Protein AF-A0A2V5K6B1-F1 (afdb_monomer)

Solvent-accessible surface area (backbone atoms only — not comparable to full-atom values): 7233 Å² total; per-residue (Å²): 87,52,34,26,38,63,73,45,55,74,67,54,44,56,48,48,53,55,51,52,49,49,55,40,46,77,69,68,51,60,44,24,36,38,31,32,49,85,48,99,87,54,73,92,47,94,54,51,77,42,76,41,82,38,47,51,90,46,44,70,59,52,52,53,48,38,39,74,74,61,75,49,43,94,47,73,25,33,38,37,45,30,45,79,87,49,76,43,39,36,33,41,30,42,76,29,24,43,38,38,37,28,89,40,66,69,52,53,53,51,52,35,52,53,37,45,77,73,77,39,64,55,40,54,64,87,64,74,76,80,130

Structure (mmCIF, N/CA/C/O backbone):
data_AF-A0A2V5K6B1-F1
#
_entry.id   AF-A0A2V5K6B1-F1
#
loop_
_atom_site.group_PDB
_atom_site.id
_atom_site.type_symbol
_atom_site.label_atom_id
_atom_site.label_alt_id
_atom_site.label_comp_id
_atom_site.label_asym_id
_atom_site.label_entity_id
_atom_site.label_seq_id
_atom_site.pdbx_PDB_ins_code
_atom_site.Cartn_x
_atom_site.Cartn_y
_atom_site.Cartn_z
_atom_site.occupancy
_atom_site.B_iso_or_equiv
_atom_site.auth_seq_id
_atom_si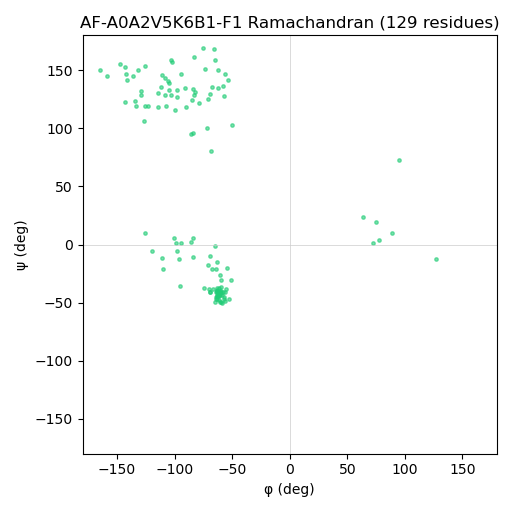te.auth_comp_id
_atom_site.auth_asym_id
_atom_site.auth_atom_id
_atom_site.pdbx_PDB_model_num
ATOM 1 N N . MET A 1 1 ? -14.880 -5.080 -2.168 1.00 93.38 1 MET A N 1
ATOM 2 C CA . MET A 1 1 ? -15.213 -3.716 -2.668 1.00 93.38 1 MET A CA 1
ATOM 3 C C . MET A 1 1 ? -13.925 -2.950 -2.911 1.00 93.38 1 MET A C 1
ATOM 5 O O . MET A 1 1 ? -12.889 -3.407 -2.445 1.00 93.38 1 MET A O 1
ATOM 9 N N . GLU A 1 2 ? -13.974 -1.821 -3.620 1.00 94.00 2 GLU A N 1
ATOM 10 C CA . GLU A 1 2 ? -12.774 -1.078 -4.012 1.00 94.00 2 GLU A CA 1
ATOM 11 C C . GLU A 1 2 ? -12.971 0.439 -3.938 1.00 94.00 2 GLU A C 1
ATOM 13 O O . GLU A 1 2 ? -14.035 0.959 -4.286 1.00 94.00 2 GLU A O 1
ATOM 18 N N . ILE A 1 3 ? -11.924 1.138 -3.497 1.00 94.75 3 ILE A N 1
ATOM 19 C CA . ILE A 1 3 ? -11.739 2.572 -3.718 1.00 94.75 3 ILE A CA 1
ATOM 20 C C . ILE A 1 3 ? -10.381 2.810 -4.370 1.00 94.75 3 ILE A C 1
ATOM 22 O O . ILE A 1 3 ? -9.446 2.050 -4.142 1.00 94.75 3 ILE A O 1
ATOM 26 N N . LEU A 1 4 ? -10.238 3.900 -5.110 1.00 94.69 4 LEU A N 1
ATOM 27 C CA . LEU A 1 4 ? -8.979 4.265 -5.738 1.00 94.69 4 LEU A CA 1
ATOM 28 C C . LEU A 1 4 ? -8.787 5.774 -5.828 1.00 94.69 4 LEU A C 1
ATOM 30 O O . LEU A 1 4 ? -9.750 6.545 -5.807 1.00 94.69 4 LEU A O 1
ATOM 34 N N . THR A 1 5 ? -7.537 6.211 -5.903 1.00 93.38 5 THR A N 1
ATOM 35 C CA . THR A 1 5 ? -7.225 7.617 -6.167 1.00 93.38 5 THR A CA 1
ATOM 36 C C . THR A 1 5 ? -7.447 7.970 -7.639 1.00 93.38 5 THR A C 1
ATOM 38 O O . THR A 1 5 ? -7.589 7.104 -8.496 1.00 93.38 5 THR A O 1
ATOM 41 N N . ASN A 1 6 ? -7.421 9.266 -7.957 1.00 92.06 6 ASN A N 1
ATOM 42 C CA . ASN A 1 6 ? -7.105 9.685 -9.326 1.00 92.06 6 ASN A CA 1
ATOM 43 C C . ASN A 1 6 ? -5.648 9.318 -9.662 1.00 92.06 6 ASN A C 1
ATOM 45 O O . ASN A 1 6 ? -4.863 9.037 -8.753 1.00 92.06 6 ASN A O 1
ATOM 49 N N . ILE A 1 7 ? -5.276 9.409 -10.941 1.00 92.06 7 ILE A N 1
ATOM 50 C CA 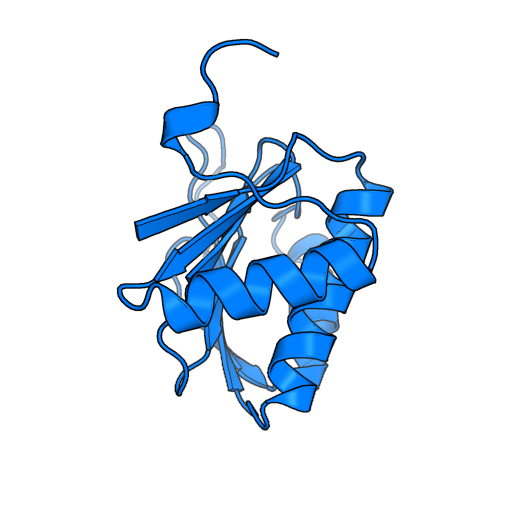. ILE A 1 7 ? -3.869 9.379 -11.364 1.00 92.06 7 ILE A CA 1
ATOM 51 C C . ILE A 1 7 ? -3.117 10.515 -10.658 1.00 92.06 7 ILE A C 1
ATOM 53 O O . ILE A 1 7 ? -3.540 11.676 -10.696 1.00 92.06 7 ILE A O 1
ATOM 57 N N . LEU A 1 8 ? -2.013 10.173 -10.001 1.00 92.25 8 LEU A N 1
ATOM 58 C CA . LEU A 1 8 ? -1.204 11.081 -9.196 1.00 92.25 8 LEU A CA 1
ATOM 59 C C . LEU A 1 8 ? 0.066 11.507 -9.943 1.00 92.25 8 LEU A C 1
ATOM 61 O O . LEU A 1 8 ? 0.568 10.810 -10.829 1.00 92.25 8 LEU A O 1
ATOM 65 N N . SER A 1 9 ? 0.637 12.650 -9.551 1.00 93.06 9 SER A N 1
ATOM 66 C CA . SER A 1 9 ? 2.029 12.943 -9.902 1.00 93.06 9 SER A CA 1
ATOM 67 C C . SER A 1 9 ? 2.972 11.941 -9.222 1.00 93.06 9 SER A C 1
ATOM 69 O O . SER A 1 9 ? 2.623 11.343 -8.207 1.00 93.06 9 SER A O 1
ATOM 71 N N . GLU A 1 10 ? 4.191 11.778 -9.739 1.00 91.19 10 GLU A N 1
ATOM 72 C CA . GLU A 1 10 ? 5.188 10.877 -9.137 1.00 91.19 10 GLU A CA 1
ATOM 73 C C . GLU A 1 10 ? 5.465 11.221 -7.661 1.00 91.19 10 GLU A C 1
ATOM 75 O O . GLU A 1 10 ? 5.517 10.338 -6.805 1.00 91.19 10 GLU A O 1
ATOM 80 N N . GLU A 1 11 ? 5.561 12.514 -7.338 1.00 93.38 11 GLU A N 1
ATOM 81 C CA . GLU A 1 11 ? 5.743 12.978 -5.961 1.00 93.38 11 GLU A CA 1
ATOM 82 C C . GLU A 1 11 ? 4.541 12.610 -5.080 1.00 93.38 11 GLU A C 1
ATOM 84 O O . GLU A 1 11 ? 4.714 12.055 -3.995 1.00 93.38 11 GLU A O 1
ATOM 89 N N . GLN A 1 12 ? 3.320 12.865 -5.557 1.00 94.19 12 GLN A N 1
ATOM 90 C CA . GLN A 1 12 ? 2.094 12.517 -4.839 1.00 94.19 12 GLN A CA 1
ATOM 91 C C . GLN A 1 12 ? 1.976 11.005 -4.629 1.00 94.19 12 GLN A C 1
ATOM 93 O O . GLN A 1 12 ? 1.624 10.565 -3.539 1.00 94.19 12 GLN A O 1
ATOM 98 N N . PHE A 1 13 ? 2.323 10.206 -5.636 1.00 92.88 13 PHE A N 1
ATOM 99 C CA . PHE A 1 13 ? 2.302 8.748 -5.567 1.00 92.88 13 PHE A CA 1
ATOM 100 C C . PHE A 1 13 ? 3.242 8.219 -4.472 1.00 92.88 13 PHE A C 1
ATOM 102 O O . PHE A 1 13 ? 2.853 7.391 -3.645 1.00 92.88 13 PHE A O 1
ATOM 109 N N . ARG A 1 14 ? 4.452 8.786 -4.375 1.00 92.75 14 ARG A N 1
ATOM 110 C CA . ARG A 1 14 ? 5.407 8.488 -3.292 1.00 92.75 14 ARG A CA 1
ATOM 111 C C . ARG A 1 14 ? 4.915 8.967 -1.928 1.00 92.75 14 ARG A C 1
ATOM 113 O O . ARG A 1 14 ? 5.111 8.274 -0.931 1.00 92.75 14 ARG A O 1
ATOM 120 N N . GLN A 1 15 ? 4.261 10.124 -1.865 1.00 94.44 15 GLN A N 1
ATOM 121 C CA . GLN A 1 15 ? 3.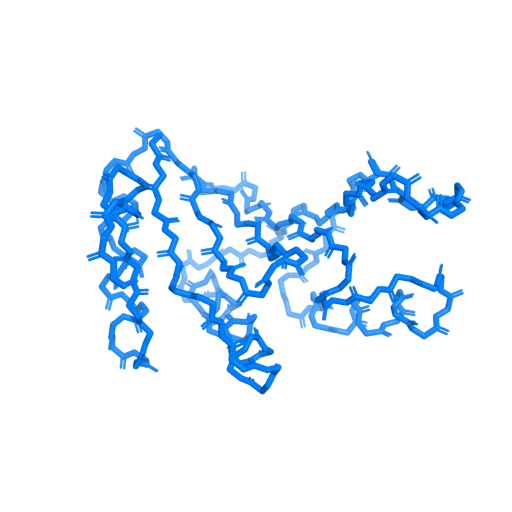663 10.626 -0.627 1.00 94.44 15 GLN A CA 1
ATOM 122 C C . GLN A 1 15 ? 2.544 9.703 -0.124 1.00 94.44 15 GLN A C 1
ATOM 124 O O . GLN A 1 15 ? 2.475 9.456 1.082 1.00 94.44 15 GLN A O 1
ATOM 129 N N . VAL A 1 16 ? 1.717 9.136 -1.015 1.00 94.44 16 VAL A N 1
ATOM 130 C CA . VAL A 1 16 ? 0.668 8.180 -0.621 1.00 94.44 16 VAL A CA 1
ATOM 131 C C . VAL A 1 16 ? 1.262 6.939 0.035 1.00 94.44 16 VAL A C 1
ATOM 133 O O . VAL A 1 16 ? 0.701 6.479 1.025 1.00 94.44 16 VAL A O 1
ATOM 136 N N . LEU A 1 17 ? 2.418 6.439 -0.418 1.00 94.75 17 LEU A N 1
ATOM 137 C CA . LEU A 1 17 ? 3.102 5.333 0.265 1.00 94.75 17 LEU A CA 1
ATOM 138 C C . LEU A 1 17 ? 3.376 5.674 1.735 1.00 94.75 17 LEU A C 1
ATOM 140 O O . LEU A 1 17 ? 3.014 4.906 2.625 1.00 94.75 17 LEU A O 1
ATOM 144 N N . GLY A 1 18 ? 3.933 6.858 2.000 1.00 94.31 18 GLY A N 1
ATOM 145 C CA . GLY A 1 18 ? 4.149 7.342 3.365 1.00 94.31 18 GLY A CA 1
ATOM 146 C C . GLY A 1 18 ? 2.850 7.480 4.168 1.00 94.31 18 GLY A C 1
ATOM 147 O O . GLY A 1 18 ? 2.801 7.087 5.333 1.00 94.31 18 GLY A O 1
ATOM 148 N N . VAL A 1 19 ? 1.776 7.977 3.546 1.00 95.06 19 VAL A N 1
ATOM 149 C CA . VAL A 1 19 ? 0.449 8.086 4.179 1.00 95.06 19 VAL A CA 1
ATOM 150 C C . VAL A 1 19 ? -0.122 6.714 4.536 1.00 95.06 19 VAL A C 1
ATOM 152 O O . VAL A 1 19 ? -0.616 6.542 5.649 1.00 95.06 19 VAL A O 1
ATOM 155 N N . VAL A 1 20 ? -0.032 5.728 3.638 1.00 95.50 20 VAL A N 1
ATOM 156 C CA . VAL A 1 20 ? -0.490 4.354 3.899 1.00 95.50 20 VAL A CA 1
ATOM 157 C C . VAL A 1 20 ? 0.311 3.743 5.047 1.00 95.50 20 VAL A C 1
ATOM 159 O O . VAL A 1 20 ? -0.285 3.177 5.961 1.00 95.50 20 VAL A O 1
ATOM 162 N N . MET A 1 21 ? 1.637 3.916 5.070 1.00 95.69 21 MET A N 1
ATOM 163 C CA . MET A 1 21 ? 2.464 3.394 6.166 1.00 95.69 21 MET A CA 1
ATOM 164 C C . MET A 1 21 ? 2.115 4.055 7.507 1.00 95.69 21 MET A C 1
ATOM 166 O O . MET A 1 21 ? 2.004 3.362 8.517 1.00 95.69 21 MET A O 1
ATOM 170 N N . SER A 1 22 ? 1.871 5.372 7.526 1.00 94.50 22 SER A N 1
ATOM 171 C CA . SER A 1 22 ? 1.426 6.091 8.733 1.00 94.50 22 SER A CA 1
ATOM 172 C C . SER A 1 22 ? 0.088 5.558 9.239 1.00 94.50 22 SER A C 1
ATOM 174 O O . SER A 1 22 ? -0.024 5.203 10.407 1.00 94.50 22 SER A O 1
ATOM 176 N N . LEU A 1 23 ? -0.906 5.437 8.354 1.00 95.00 23 LEU A N 1
ATOM 177 C CA . LEU A 1 23 ? -2.237 4.925 8.685 1.00 95.00 23 LEU A CA 1
ATOM 178 C C . LEU A 1 23 ? -2.179 3.524 9.300 1.00 95.00 23 LEU A C 1
ATOM 180 O O . LEU A 1 23 ? -2.837 3.246 10.301 1.00 95.00 23 LEU A O 1
ATOM 184 N N . LEU A 1 24 ? -1.413 2.627 8.686 1.00 95.94 24 LEU A N 1
ATOM 185 C CA . LEU A 1 24 ? -1.293 1.253 9.156 1.00 95.94 24 LEU A CA 1
ATOM 186 C C . LEU A 1 24 ? -0.518 1.186 10.486 1.00 95.94 24 LEU A C 1
ATOM 188 O O . LEU A 1 24 ? -0.929 0.462 11.391 1.00 95.94 24 LEU A O 1
ATOM 192 N N . THR A 1 25 ? 0.520 2.009 10.658 1.00 95.44 25 THR A N 1
ATOM 193 C CA . THR A 1 25 ? 1.258 2.122 11.930 1.00 95.44 25 THR A CA 1
ATOM 194 C C . THR A 1 25 ? 0.360 2.647 13.054 1.00 95.44 25 THR A C 1
ATOM 196 O O . THR A 1 25 ? 0.342 2.085 14.147 1.00 95.44 25 THR A O 1
ATOM 199 N N . GLU A 1 26 ? -0.445 3.683 12.790 1.00 94.62 26 GLU A N 1
ATOM 200 C CA . GLU A 1 26 ? -1.427 4.241 13.738 1.00 94.62 26 GLU A CA 1
ATOM 201 C C . GLU A 1 26 ? -2.485 3.209 14.163 1.00 94.62 26 GLU A C 1
ATOM 203 O O . GLU A 1 26 ? -3.028 3.288 15.265 1.00 94.62 26 GLU A O 1
ATOM 208 N N . ARG A 1 27 ? -2.754 2.212 13.311 1.00 93.94 27 ARG A N 1
ATOM 209 C CA . ARG A 1 27 ? -3.645 1.078 13.595 1.00 93.94 27 ARG A CA 1
ATOM 210 C C . ARG A 1 27 ? -2.959 -0.092 14.305 1.00 93.94 27 ARG A C 1
ATOM 212 O O . ARG A 1 27 ? -3.610 -1.102 14.555 1.00 93.94 27 ARG A O 1
ATOM 219 N N . GLY A 1 28 ? -1.674 0.029 14.638 1.00 96.06 28 GLY A N 1
ATOM 220 C CA . GLY A 1 28 ? -0.912 -1.013 15.326 1.00 96.06 28 GLY A CA 1
ATOM 221 C C . GLY A 1 28 ? -0.523 -2.196 14.437 1.00 96.06 28 GLY A C 1
ATOM 222 O O . GLY A 1 28 ? -0.212 -3.264 14.960 1.00 96.06 28 GLY A O 1
ATOM 223 N N . ILE A 1 29 ? -0.542 -2.031 13.111 1.00 96.62 29 ILE A N 1
ATOM 224 C CA . ILE A 1 29 ? -0.018 -3.038 12.184 1.00 96.62 29 ILE A CA 1
ATOM 225 C C . ILE A 1 29 ? 1.506 -3.056 12.308 1.00 96.62 29 ILE A C 1
ATOM 227 O O . ILE A 1 29 ? 2.141 -2.017 12.151 1.00 96.62 29 ILE A O 1
ATOM 231 N N . SER A 1 30 ? 2.090 -4.223 12.580 1.00 95.81 30 SER A N 1
ATOM 232 C CA . SER A 1 30 ? 3.546 -4.404 12.665 1.00 95.81 30 SER A CA 1
ATOM 233 C C . SER A 1 30 ? 4.161 -4.891 11.358 1.00 95.81 30 SER A C 1
ATOM 235 O O . SER A 1 30 ? 5.263 -4.473 11.012 1.00 95.81 30 SER A O 1
ATOM 237 N N . ASP A 1 31 ? 3.440 -5.738 10.625 1.00 97.06 31 ASP A N 1
ATOM 238 C CA . ASP A 1 31 ? 3.943 -6.465 9.464 1.00 97.06 31 ASP A CA 1
ATOM 239 C C . ASP A 1 31 ? 2.924 -6.439 8.325 1.00 97.06 31 ASP A C 1
ATOM 241 O O . ASP A 1 31 ? 1.706 -6.505 8.534 1.00 97.06 31 ASP A O 1
ATOM 245 N N . VAL A 1 32 ? 3.441 -6.377 7.102 1.00 97.88 32 VAL A N 1
ATOM 246 C CA . VAL A 1 32 ? 2.655 -6.423 5.869 1.00 97.88 32 VAL A CA 1
ATOM 247 C C . VAL A 1 32 ? 3.268 -7.437 4.908 1.00 97.88 32 VAL A C 1
ATOM 249 O O . VAL A 1 32 ? 4.479 -7.661 4.912 1.00 97.88 32 VAL A O 1
ATOM 252 N N . ALA A 1 33 ? 2.446 -8.049 4.064 1.00 97.12 33 ALA A N 1
ATOM 253 C CA . ALA A 1 33 ? 2.922 -8.730 2.874 1.00 97.12 33 ALA A CA 1
ATOM 254 C C . ALA A 1 33 ? 3.119 -7.703 1.749 1.00 97.12 33 ALA A C 1
ATOM 256 O O . ALA A 1 33 ? 2.219 -6.917 1.456 1.00 97.12 33 ALA A O 1
ATOM 257 N N . VAL A 1 34 ? 4.291 -7.711 1.119 1.00 96.50 34 VAL A N 1
ATOM 258 C CA . VAL A 1 34 ? 4.620 -6.906 -0.062 1.00 96.50 34 VAL A CA 1
ATOM 259 C C . VAL A 1 34 ? 4.850 -7.844 -1.238 1.00 96.50 34 VAL A C 1
ATOM 261 O O . VAL A 1 34 ? 5.605 -8.807 -1.115 1.00 96.50 34 VAL A O 1
ATOM 264 N N . SER A 1 35 ? 4.220 -7.579 -2.378 1.00 93.88 35 SER A N 1
ATOM 265 C CA . SER A 1 35 ? 4.449 -8.348 -3.608 1.00 93.88 35 SER A CA 1
ATOM 266 C C . SER A 1 35 ? 4.416 -7.448 -4.835 1.00 93.88 35 SER A C 1
ATOM 268 O O . SER A 1 35 ? 3.746 -6.417 -4.834 1.00 93.88 35 SER A O 1
ATOM 270 N N . PHE A 1 36 ? 5.130 -7.845 -5.885 1.00 90.06 36 PHE A N 1
ATOM 271 C CA . PHE A 1 36 ? 5.247 -7.064 -7.114 1.00 90.06 36 PHE A CA 1
ATOM 272 C C . PHE A 1 36 ? 4.528 -7.760 -8.268 1.00 90.06 36 PHE A C 1
ATOM 274 O O . PHE A 1 36 ? 4.615 -8.983 -8.426 1.00 90.06 36 PHE A O 1
ATOM 281 N N . GLY A 1 37 ? 3.779 -6.980 -9.044 1.00 81.88 37 GLY A N 1
ATOM 282 C CA . GLY A 1 37 ? 3.007 -7.458 -10.183 1.00 81.88 37 GLY A CA 1
ATOM 283 C C . GLY A 1 37 ? 3.835 -7.598 -11.457 1.00 81.88 37 GLY A C 1
ATOM 284 O O . GLY A 1 37 ? 4.921 -7.036 -11.602 1.00 81.88 37 GLY A O 1
ATOM 285 N N . PHE A 1 38 ? 3.291 -8.376 -12.388 1.00 68.94 38 PHE A N 1
ATOM 286 C CA . PHE A 1 38 ? 3.841 -8.554 -13.724 1.00 68.94 38 PHE A CA 1
ATOM 287 C C . PHE A 1 38 ? 3.366 -7.418 -14.630 1.00 68.94 38 PHE A C 1
ATOM 289 O O . PHE A 1 38 ? 2.167 -7.153 -14.684 1.00 68.94 38 PHE A O 1
ATOM 296 N N . THR A 1 39 ? 4.268 -6.814 -15.401 1.00 62.47 39 THR A N 1
ATOM 297 C CA . THR A 1 39 ? 3.873 -6.047 -16.587 1.00 62.47 39 THR A CA 1
ATOM 298 C C . THR A 1 39 ? 4.216 -6.847 -17.845 1.00 62.47 39 THR A C 1
ATOM 300 O O . THR A 1 39 ? 5.256 -7.507 -17.867 1.00 62.47 39 THR A O 1
ATOM 303 N N . PRO A 1 40 ? 3.363 -6.836 -18.891 1.00 57.97 40 PRO A N 1
ATOM 304 C CA . PRO A 1 40 ? 3.554 -7.638 -20.107 1.00 57.97 40 PRO A CA 1
ATOM 305 C C . PRO A 1 40 ? 4.931 -7.502 -20.762 1.00 57.97 40 PRO A C 1
ATOM 307 O O . PRO A 1 40 ? 5.425 -8.4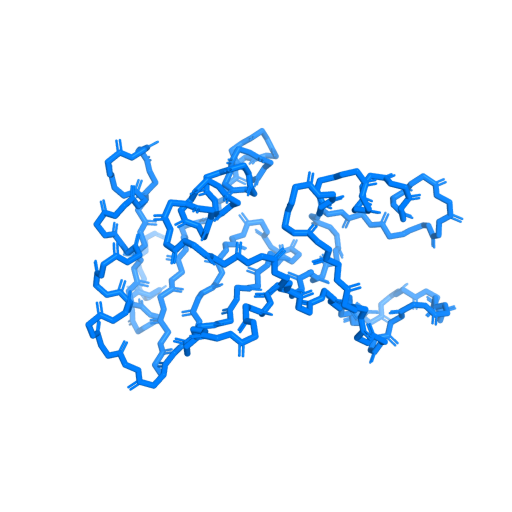57 -21.359 1.00 57.97 40 PRO A O 1
ATOM 310 N N . ASP A 1 41 ? 5.548 -6.330 -20.612 1.00 59.72 41 ASP A N 1
ATOM 311 C CA . ASP A 1 41 ? 6.825 -5.974 -21.227 1.00 59.72 41 ASP A CA 1
ATOM 312 C C . ASP A 1 41 ? 8.025 -6.133 -20.279 1.00 59.72 41 ASP A C 1
ATOM 314 O O . ASP A 1 41 ? 9.164 -5.841 -20.654 1.00 59.72 41 ASP A O 1
ATOM 318 N N . ALA A 1 42 ? 7.803 -6.591 -19.045 1.00 57.38 42 ALA A N 1
ATOM 319 C CA . ALA A 1 42 ? 8.884 -6.782 -18.101 1.00 57.38 42 ALA A CA 1
ATOM 320 C C . ALA A 1 42 ? 9.598 -8.120 -18.315 1.00 57.38 42 ALA A C 1
ATOM 322 O O . ALA A 1 42 ? 8.950 -9.171 -18.365 1.00 57.38 42 ALA A O 1
ATOM 323 N N . PRO A 1 43 ? 10.943 -8.130 -18.377 1.00 56.88 43 PRO A N 1
ATOM 324 C CA . PRO A 1 43 ? 11.685 -9.379 -18.277 1.00 56.88 43 PRO A CA 1
ATOM 325 C C . PRO A 1 43 ? 11.305 -10.079 -16.967 1.00 56.88 43 PRO A C 1
ATOM 327 O O . PRO A 1 43 ? 11.028 -9.403 -15.980 1.00 56.88 43 PRO A O 1
ATOM 330 N N . GLN A 1 44 ? 11.289 -11.417 -16.950 1.00 59.22 44 GLN A N 1
ATOM 331 C CA . GLN A 1 44 ? 11.064 -12.200 -15.729 1.00 59.22 44 GLN A CA 1
ATOM 332 C C . GLN A 1 44 ? 12.002 -11.699 -14.621 1.00 59.22 44 GLN A C 1
ATOM 334 O O . GLN A 1 44 ? 13.201 -11.969 -14.654 1.00 59.22 44 GLN A O 1
ATOM 339 N N . GLN A 1 45 ? 11.467 -10.925 -13.675 1.00 66.88 45 GLN A N 1
ATOM 340 C CA . GLN A 1 45 ? 12.191 -10.530 -12.473 1.00 66.88 45 GLN A CA 1
ATOM 341 C C . GLN A 1 45 ? 11.897 -11.584 -11.405 1.00 66.88 45 GLN A C 1
ATOM 343 O O . GLN A 1 45 ? 10.740 -11.956 -11.213 1.00 66.88 45 GLN A O 1
ATOM 348 N N . ASP A 1 46 ? 12.936 -12.041 -10.702 1.00 70.06 46 ASP A N 1
ATOM 349 C CA . ASP A 1 46 ? 12.850 -13.093 -9.672 1.00 70.06 46 ASP A CA 1
ATOM 350 C C . ASP A 1 46 ? 11.825 -12.799 -8.557 1.00 70.06 46 ASP A C 1
ATOM 352 O O . ASP A 1 46 ? 11.402 -13.710 -7.850 1.00 70.06 46 ASP A O 1
ATOM 356 N N . ASP A 1 47 ? 11.441 -11.532 -8.390 1.00 74.94 47 ASP A N 1
ATOM 357 C CA . ASP A 1 47 ? 10.595 -11.056 -7.296 1.00 74.94 47 ASP A CA 1
ATOM 358 C C . ASP A 1 47 ? 9.101 -10.929 -7.688 1.00 74.94 47 ASP A C 1
ATOM 360 O O . ASP A 1 47 ? 8.260 -10.647 -6.830 1.00 74.94 47 ASP A O 1
ATOM 364 N N . VAL A 1 48 ? 8.735 -11.133 -8.964 1.00 78.25 48 VAL A N 1
ATOM 365 C CA . VAL A 1 48 ? 7.333 -11.021 -9.414 1.00 78.25 48 VAL A CA 1
ATOM 366 C C . VAL A 1 48 ? 6.498 -12.165 -8.848 1.00 78.25 48 VAL A C 1
ATOM 368 O O . VAL A 1 48 ? 6.845 -13.337 -8.977 1.00 78.25 48 VAL A O 1
ATOM 371 N N . GLY A 1 49 ? 5.361 -11.824 -8.238 1.00 77.94 49 GLY A N 1
ATOM 372 C CA . GLY A 1 49 ? 4.455 -12.793 -7.618 1.00 77.94 49 GLY A CA 1
ATOM 373 C C . GLY A 1 49 ? 4.976 -13.408 -6.314 1.00 77.94 49 GLY A C 1
ATOM 374 O O . GLY A 1 49 ? 4.283 -14.231 -5.717 1.00 77.94 49 GLY A O 1
ATOM 375 N N . VAL A 1 50 ? 6.160 -13.005 -5.842 1.00 85.31 50 VAL A N 1
ATOM 376 C CA . VAL A 1 50 ? 6.688 -13.415 -4.538 1.00 85.31 50 VAL A CA 1
ATOM 377 C C . VAL A 1 50 ? 6.136 -12.483 -3.460 1.00 85.31 50 VAL A C 1
ATOM 379 O O . VAL A 1 50 ? 6.279 -11.265 -3.543 1.00 85.31 50 VAL A O 1
ATOM 382 N N . GLY A 1 51 ? 5.492 -13.058 -2.442 1.00 90.12 51 GLY A N 1
ATOM 383 C CA . GLY A 1 51 ? 5.033 -12.332 -1.259 1.00 90.12 51 GLY A CA 1
ATOM 384 C C . GLY A 1 51 ? 6.106 -12.309 -0.173 1.00 90.12 51 GLY A C 1
ATOM 385 O O . GLY A 1 51 ? 6.487 -13.358 0.345 1.00 90.12 51 GLY A O 1
ATOM 386 N N . TYR A 1 52 ? 6.575 -11.119 0.190 1.00 94.56 52 TYR A N 1
ATOM 387 C CA . TYR A 1 52 ? 7.534 -10.900 1.271 1.00 94.56 52 TYR A CA 1
ATOM 388 C C . TYR A 1 52 ? 6.819 -10.356 2.498 1.00 94.56 52 TYR A C 1
ATOM 390 O O . TYR A 1 52 ? 6.132 -9.346 2.406 1.00 94.56 52 TYR A O 1
ATOM 398 N N . THR A 1 53 ? 7.020 -10.967 3.661 1.00 97.38 53 THR A N 1
ATOM 399 C CA . THR A 1 53 ? 6.631 -10.335 4.926 1.00 97.38 53 THR A CA 1
ATOM 400 C C . THR A 1 53 ? 7.680 -9.296 5.300 1.00 97.38 53 THR A C 1
ATOM 402 O O . THR A 1 53 ? 8.860 -9.626 5.426 1.00 97.38 53 THR A O 1
ATOM 405 N N . VAL A 1 54 ? 7.253 -8.045 5.454 1.00 97.69 54 VAL A N 1
ATOM 406 C CA . VAL A 1 54 ? 8.122 -6.901 5.735 1.00 97.69 54 VAL A CA 1
ATOM 407 C C . VAL A 1 54 ? 7.566 -6.147 6.947 1.00 97.69 54 VAL A C 1
ATOM 409 O O . VAL A 1 54 ? 6.367 -5.843 6.963 1.00 97.69 54 VAL A O 1
ATOM 412 N N . PRO A 1 55 ? 8.402 -5.806 7.945 1.00 97.38 55 PRO A N 1
ATOM 413 C CA . PRO A 1 55 ? 8.001 -4.897 9.008 1.00 97.38 55 PRO A CA 1
ATOM 414 C C . PRO A 1 55 ? 7.560 -3.558 8.420 1.00 97.38 55 PRO A C 1
ATOM 416 O O . PRO A 1 55 ? 8.225 -3.004 7.544 1.00 97.38 55 PRO A O 1
ATOM 419 N N . ILE A 1 56 ? 6.458 -2.998 8.912 1.00 95.88 56 ILE A N 1
ATOM 420 C CA . ILE A 1 56 ? 5.840 -1.802 8.329 1.00 95.88 56 ILE A CA 1
ATOM 421 C C . ILE A 1 56 ? 6.805 -0.610 8.211 1.00 95.88 56 ILE A C 1
ATOM 423 O O . ILE A 1 56 ? 6.794 0.105 7.210 1.00 95.88 56 ILE A O 1
ATOM 427 N N . GLY A 1 57 ? 7.676 -0.426 9.208 1.00 94.69 57 GLY A N 1
ATOM 428 C CA . GLY A 1 57 ? 8.673 0.647 9.230 1.00 94.69 57 GLY A CA 1
ATOM 429 C C . GLY A 1 57 ? 9.766 0.490 8.170 1.00 94.69 57 GLY A C 1
ATOM 430 O O . GLY A 1 57 ? 10.373 1.482 7.771 1.00 94.69 57 GLY A O 1
ATOM 431 N N . ASP A 1 58 ? 9.969 -0.731 7.672 1.00 97.38 58 ASP A N 1
ATOM 432 C CA . ASP A 1 58 ? 11.009 -1.067 6.701 1.00 97.38 58 ASP A CA 1
ATOM 433 C C . ASP A 1 58 ? 10.491 -1.065 5.259 1.00 97.38 58 ASP A C 1
ATOM 435 O O . ASP A 1 58 ? 11.294 -1.057 4.326 1.00 97.38 58 ASP A O 1
ATOM 439 N N . VAL A 1 59 ? 9.170 -1.018 5.044 1.00 96.44 59 VAL A N 1
ATOM 440 C CA . VAL A 1 59 ? 8.548 -1.071 3.709 1.00 96.44 59 VAL A CA 1
ATOM 441 C C . VAL A 1 59 ? 9.116 -0.025 2.738 1.00 96.44 59 VAL A C 1
ATOM 443 O O . VAL A 1 59 ? 9.475 -0.415 1.622 1.00 96.44 59 VAL A O 1
ATOM 446 N N . PRO A 1 60 ? 9.275 1.270 3.099 1.00 94.06 60 PRO A N 1
ATOM 447 C CA . PRO A 1 60 ? 9.859 2.246 2.177 1.00 94.06 60 PRO A CA 1
ATOM 448 C C . PRO A 1 60 ? 11.286 1.877 1.746 1.00 94.06 60 PRO A C 1
ATOM 450 O O . PRO A 1 60 ? 11.625 1.980 0.566 1.00 94.06 60 PRO A O 1
ATOM 453 N N . SER A 1 61 ? 12.107 1.408 2.689 1.00 95.12 61 SER A N 1
ATOM 454 C CA . SER A 1 61 ? 13.489 0.990 2.431 1.00 95.12 61 SER A CA 1
ATOM 455 C C . SER A 1 61 ? 13.549 -0.286 1.595 1.00 95.12 61 SER A C 1
ATOM 457 O O . SER A 1 61 ? 14.353 -0.370 0.668 1.00 95.12 61 SER A O 1
ATOM 459 N N . PHE A 1 62 ? 12.670 -1.250 1.879 1.00 94.94 62 PHE A N 1
ATOM 460 C CA . PHE A 1 62 ? 12.530 -2.484 1.114 1.00 94.94 62 PHE A CA 1
ATOM 461 C C . PHE A 1 62 ? 12.201 -2.184 -0.350 1.00 94.94 62 PHE A C 1
ATOM 463 O O . PHE A 1 62 ? 12.901 -2.656 -1.244 1.00 94.94 62 PHE A O 1
ATOM 470 N N . ILE A 1 63 ? 11.196 -1.340 -0.609 1.00 93.31 63 ILE A N 1
ATOM 471 C CA . ILE A 1 63 ? 10.829 -0.934 -1.972 1.00 93.31 63 ILE A CA 1
ATOM 472 C C . ILE A 1 63 ? 12.013 -0.244 -2.661 1.00 93.31 63 ILE A C 1
ATOM 474 O O . ILE A 1 63 ? 12.401 -0.656 -3.752 1.00 93.31 63 ILE A O 1
ATOM 478 N N . ALA A 1 64 ? 12.643 0.739 -2.010 1.00 92.62 64 ALA A N 1
ATOM 479 C CA . ALA A 1 64 ? 13.783 1.458 -2.581 1.00 92.62 64 ALA A CA 1
ATOM 480 C C . ALA A 1 64 ? 14.970 0.531 -2.921 1.00 92.62 64 ALA A C 1
ATOM 482 O O . ALA A 1 64 ? 15.649 0.718 -3.935 1.00 92.62 64 ALA A O 1
ATOM 483 N N . GLU A 1 65 ? 15.227 -0.495 -2.104 1.00 92.81 65 GLU A N 1
ATOM 484 C CA . GLU A 1 65 ? 16.255 -1.497 -2.390 1.00 92.81 65 GLU A CA 1
ATOM 485 C C . GLU A 1 65 ? 15.929 -2.303 -3.652 1.00 92.81 65 GLU A C 1
ATOM 487 O O . GLU A 1 65 ? 16.811 -2.492 -4.500 1.00 92.81 65 GLU A O 1
ATOM 492 N N . ARG A 1 66 ? 14.677 -2.753 -3.801 1.00 90.06 66 ARG A N 1
ATOM 493 C CA . ARG 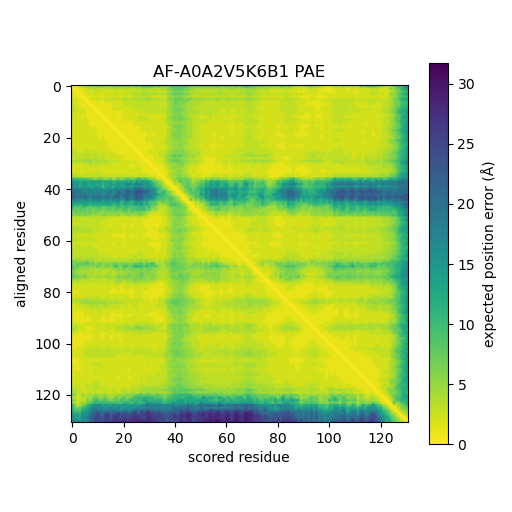A 1 66 ? 14.223 -3.494 -4.989 1.00 90.06 66 ARG A CA 1
ATOM 494 C C . ARG A 1 66 ? 14.306 -2.640 -6.238 1.00 90.06 66 ARG A C 1
ATOM 496 O O . ARG A 1 66 ? 14.804 -3.114 -7.259 1.00 90.06 66 ARG A O 1
ATOM 503 N N . GLU A 1 67 ? 13.951 -1.364 -6.133 1.00 89.00 67 GLU A N 1
ATOM 504 C CA . GLU A 1 67 ? 14.088 -0.440 -7.253 1.00 89.00 67 GLU A CA 1
ATOM 505 C C . GLU A 1 67 ? 15.530 -0.298 -7.737 1.00 89.00 67 GLU A C 1
ATOM 507 O O . GLU A 1 67 ? 15.809 -0.274 -8.935 1.00 89.00 67 GLU A O 1
ATOM 512 N N . ARG A 1 68 ? 16.475 -0.264 -6.795 1.00 88.56 68 ARG A N 1
ATOM 513 C CA . ARG A 1 68 ? 17.903 -0.138 -7.092 1.00 88.56 68 ARG A CA 1
ATOM 514 C C . ARG A 1 68 ? 18.526 -1.422 -7.643 1.00 88.56 68 ARG A C 1
ATOM 516 O O . ARG A 1 68 ? 19.446 -1.344 -8.451 1.00 88.56 68 ARG A O 1
ATOM 523 N N . THR A 1 69 ? 18.109 -2.588 -7.149 1.00 85.38 69 THR A N 1
ATOM 524 C CA . THR A 1 69 ? 18.861 -3.847 -7.332 1.00 85.38 69 THR A CA 1
ATOM 525 C C . THR A 1 69 ? 18.191 -4.857 -8.256 1.00 85.38 69 THR A C 1
ATOM 527 O O . THR A 1 69 ? 18.874 -5.738 -8.775 1.00 85.38 69 THR A O 1
ATOM 530 N N . LYS A 1 70 ? 16.877 -4.746 -8.465 1.00 79.94 70 LYS A N 1
ATOM 531 C CA . LYS A 1 70 ? 16.068 -5.763 -9.156 1.00 79.94 70 LYS A CA 1
ATOM 532 C C . LYS A 1 70 ? 15.390 -5.242 -10.421 1.00 79.94 70 LYS A C 1
ATOM 534 O O . LYS A 1 70 ? 14.811 -6.026 -11.161 1.00 79.94 70 LYS A O 1
ATOM 539 N N . GLY A 1 71 ? 15.500 -3.941 -10.696 1.00 75.12 71 GLY A N 1
ATOM 540 C CA . GLY A 1 71 ? 14.919 -3.313 -11.886 1.00 75.12 71 GLY A CA 1
ATOM 541 C C . GLY A 1 71 ? 13.411 -3.067 -11.791 1.00 75.12 71 GLY A C 1
ATOM 542 O O . GLY A 1 71 ? 12.818 -2.596 -12.759 1.00 75.12 71 GLY A O 1
ATOM 543 N N . PHE A 1 72 ? 12.795 -3.358 -10.642 1.00 83.50 72 PHE A N 1
ATOM 544 C CA . PHE A 1 72 ? 11.450 -2.897 -10.302 1.00 83.50 72 PHE A CA 1
ATOM 545 C C . PHE A 1 72 ? 11.429 -1.359 -10.242 1.00 83.50 72 PHE A C 1
ATOM 547 O O . PHE A 1 72 ? 12.437 -0.733 -9.928 1.00 83.50 72 PHE A O 1
ATOM 554 N N . ARG A 1 73 ? 10.298 -0.721 -10.541 1.00 84.00 73 ARG A N 1
ATOM 555 C CA . ARG A 1 73 ? 10.103 0.724 -10.350 1.00 84.00 73 ARG A CA 1
ATOM 556 C C . ARG A 1 73 ? 8.673 0.980 -9.904 1.00 84.00 73 ARG A C 1
ATOM 558 O O . ARG A 1 73 ? 7.729 0.589 -10.588 1.00 84.00 73 ARG A O 1
ATOM 565 N N . LEU A 1 74 ? 8.535 1.622 -8.752 1.00 81.88 74 LEU A N 1
ATOM 566 C CA . LEU A 1 74 ? 7.257 2.026 -8.189 1.00 81.88 74 LEU A CA 1
ATOM 567 C C . LEU A 1 74 ? 6.719 3.188 -9.031 1.00 81.88 74 LEU A C 1
ATOM 569 O O . LEU A 1 74 ? 7.168 4.317 -8.831 1.00 81.88 74 LEU A O 1
ATOM 573 N N . ASP A 1 75 ? 5.789 2.854 -9.933 1.00 81.94 75 ASP A N 1
ATOM 574 C CA . ASP A 1 75 ? 5.134 3.662 -10.987 1.00 81.94 75 ASP A CA 1
ATOM 575 C C . ASP A 1 75 ? 5.214 3.031 -12.387 1.00 81.94 75 ASP A C 1
ATOM 577 O O . ASP A 1 75 ? 4.510 3.479 -13.283 1.00 81.94 75 ASP A O 1
ATOM 581 N N . LEU A 1 76 ? 6.045 2.006 -12.593 1.00 85.00 76 LEU A N 1
ATOM 582 C CA . LEU A 1 76 ? 6.071 1.217 -13.836 1.00 85.00 76 LEU A CA 1
ATOM 583 C C . LEU A 1 76 ? 5.556 -0.207 -13.635 1.00 85.00 76 LEU A C 1
ATOM 585 O O . LEU A 1 76 ? 5.347 -0.931 -14.603 1.00 85.00 76 LEU A O 1
ATOM 589 N N . PHE A 1 77 ? 5.387 -0.609 -12.381 1.00 87.81 77 PHE A N 1
ATOM 590 C CA . PHE A 1 77 ? 4.988 -1.939 -11.963 1.00 87.81 77 PHE A CA 1
ATOM 591 C C . PHE A 1 77 ? 4.052 -1.835 -10.771 1.00 87.81 77 PHE A C 1
ATOM 593 O O . PHE A 1 77 ? 4.252 -0.984 -9.898 1.00 87.81 77 PHE A O 1
ATOM 600 N N . ASP A 1 78 ? 3.107 -2.765 -10.695 1.00 91.75 78 ASP A N 1
ATOM 601 C CA . ASP A 1 78 ? 2.225 -2.861 -9.543 1.00 91.75 78 ASP A CA 1
ATOM 602 C C . ASP A 1 78 ? 3.008 -3.285 -8.301 1.00 91.75 78 ASP A C 1
ATOM 604 O O . ASP A 1 78 ? 3.805 -4.229 -8.326 1.00 91.75 78 ASP A O 1
ATOM 608 N N . CYS A 1 79 ? 2.734 -2.618 -7.187 1.00 94.25 79 CYS A N 1
ATOM 609 C CA . CYS A 1 79 ? 3.198 -3.020 -5.868 1.00 94.25 79 CYS A CA 1
ATOM 610 C C . CYS A 1 79 ? 1.999 -3.191 -4.945 1.00 94.25 79 CYS A C 1
ATOM 612 O O . CYS A 1 79 ? 1.255 -2.249 -4.675 1.00 94.25 79 CYS A O 1
ATOM 614 N N . TRP A 1 80 ? 1.825 -4.406 -4.446 1.00 96.12 80 TRP A N 1
ATOM 615 C CA . TRP A 1 80 ? 0.771 -4.747 -3.512 1.00 96.12 80 TRP A CA 1
ATOM 616 C C . TRP A 1 80 ? 1.305 -4.729 -2.090 1.00 96.12 80 TRP A C 1
ATOM 618 O O . TRP A 1 80 ? 2.343 -5.330 -1.818 1.00 96.12 80 TRP A O 1
ATOM 628 N N . ILE A 1 81 ? 0.562 -4.093 -1.189 1.00 97.50 81 ILE A N 1
ATOM 629 C CA . ILE A 1 81 ? 0.834 -4.063 0.246 1.00 97.50 81 ILE A CA 1
ATOM 630 C C . ILE A 1 81 ? -0.422 -4.536 0.979 1.00 97.50 81 ILE A C 1
ATOM 632 O O . ILE A 1 81 ? -1.486 -3.926 0.865 1.00 97.50 81 ILE A O 1
ATOM 636 N N . GLU A 1 82 ? -0.301 -5.623 1.730 1.00 97.50 82 GLU A N 1
ATOM 637 C CA . GLU A 1 82 ? -1.408 -6.295 2.410 1.00 97.50 82 GLU A CA 1
ATOM 638 C C . GLU A 1 82 ? -1.081 -6.462 3.903 1.00 97.50 82 GLU A C 1
ATOM 640 O O . GLU A 1 82 ? -0.213 -7.260 4.266 1.00 97.50 82 GLU A O 1
ATOM 645 N N . PRO A 1 83 ? -1.709 -5.683 4.800 1.00 96.62 83 PRO A N 1
ATOM 646 C CA . PRO A 1 83 ? -1.555 -5.854 6.239 1.00 96.62 83 PRO A CA 1
ATOM 647 C C . PRO A 1 83 ? -2.052 -7.225 6.697 1.00 96.62 83 PRO A C 1
ATOM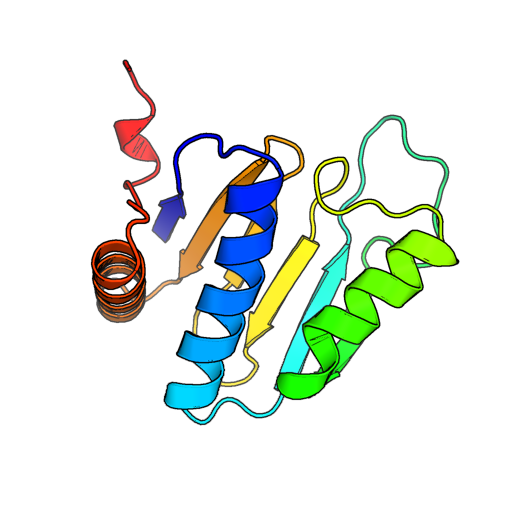 649 O O . PRO A 1 83 ? -3.161 -7.629 6.368 1.00 96.62 83 PRO A O 1
ATOM 652 N N . LEU A 1 84 ? -1.282 -7.914 7.539 1.00 92.56 84 LEU A N 1
ATOM 653 C CA . LEU A 1 84 ? -1.626 -9.286 7.945 1.00 92.56 84 LEU A CA 1
ATOM 654 C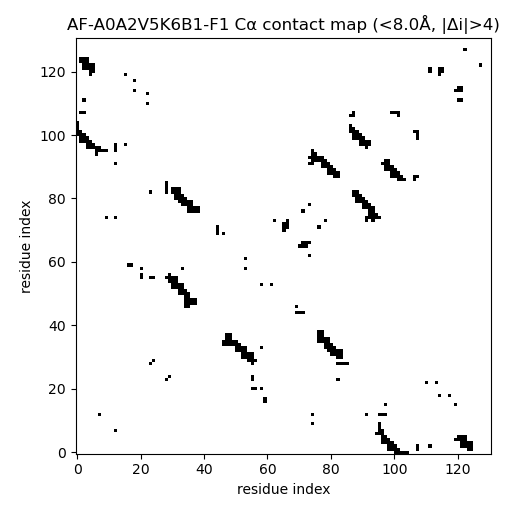 C . LEU A 1 84 ? -2.837 -9.382 8.891 1.00 92.56 84 LEU A C 1
ATOM 656 O O . LEU A 1 84 ? -3.390 -10.462 9.082 1.00 92.56 84 LEU A O 1
ATOM 660 N N . THR A 1 85 ? -3.226 -8.273 9.524 1.00 94.00 85 THR A N 1
ATOM 661 C CA . THR A 1 85 ? -4.272 -8.231 10.562 1.00 94.00 85 THR A CA 1
ATOM 662 C C . THR A 1 85 ? -5.392 -7.232 10.266 1.00 94.00 85 THR A C 1
ATOM 664 O O . THR A 1 85 ? -6.238 -6.981 11.124 1.00 94.00 85 THR A O 1
ATOM 667 N N . LEU A 1 86 ? -5.428 -6.667 9.056 1.00 95.12 86 LEU A N 1
ATOM 668 C CA . LEU A 1 86 ? -6.493 -5.782 8.591 1.00 95.12 86 LEU A CA 1
ATOM 669 C C . LEU A 1 86 ? -6.978 -6.278 7.231 1.00 95.12 86 LEU A C 1
ATOM 671 O O . LEU A 1 86 ? -6.171 -6.445 6.328 1.00 95.12 86 LEU A O 1
ATOM 675 N N . ASP A 1 87 ? -8.292 -6.447 7.085 1.00 95.75 87 ASP A N 1
ATOM 676 C CA . ASP A 1 87 ? -8.934 -6.730 5.798 1.00 95.75 87 ASP A CA 1
ATOM 677 C C . ASP A 1 87 ? -8.834 -5.503 4.880 1.00 95.75 87 ASP A C 1
ATOM 679 O O . ASP A 1 87 ? -9.739 -4.670 4.818 1.00 95.75 87 ASP A O 1
ATOM 683 N N . ALA A 1 88 ? -7.680 -5.335 4.246 1.00 96.94 88 ALA A N 1
ATOM 684 C CA . ALA A 1 88 ? -7.422 -4.333 3.232 1.00 96.94 88 ALA A CA 1
ATOM 685 C C . ALA A 1 88 ? -6.228 -4.766 2.384 1.00 96.94 88 ALA A C 1
ATOM 687 O O . ALA A 1 88 ? -5.244 -5.288 2.899 1.00 96.94 88 ALA A O 1
ATOM 688 N N . ARG A 1 89 ? -6.257 -4.461 1.094 1.00 97.38 89 ARG A N 1
ATOM 689 C CA . ARG A 1 89 ? -5.118 -4.662 0.204 1.00 97.38 89 ARG A CA 1
ATOM 690 C C . ARG A 1 89 ? -4.925 -3.427 -0.658 1.00 97.38 89 ARG A C 1
ATOM 692 O O . ARG A 1 89 ? -5.845 -3.012 -1.361 1.00 97.38 89 ARG A O 1
ATOM 699 N N . PHE A 1 90 ? -3.731 -2.852 -0.589 1.00 97.56 90 PHE A N 1
ATOM 700 C CA . PHE A 1 90 ? -3.349 -1.641 -1.308 1.00 97.56 90 PHE A CA 1
ATOM 701 C C . PHE A 1 90 ? -2.579 -2.026 -2.573 1.00 97.56 90 PHE A C 1
ATOM 703 O O . PHE A 1 90 ? -1.594 -2.753 -2.469 1.00 97.56 90 PHE A O 1
ATOM 710 N N . CYS A 1 91 ? -2.992 -1.537 -3.742 1.00 96.19 91 CYS A N 1
ATOM 711 C CA . CYS A 1 91 ? -2.215 -1.611 -4.980 1.00 96.19 91 CYS A CA 1
ATOM 712 C C . CYS A 1 91 ? -1.681 -0.229 -5.325 1.00 96.19 91 CYS A C 1
ATOM 714 O O . CYS A 1 91 ? -2.461 0.687 -5.573 1.00 96.19 91 CYS A O 1
ATOM 716 N N . PHE A 1 92 ? -0.367 -0.087 -5.382 1.00 95.56 92 PHE A N 1
ATOM 717 C CA . PHE A 1 92 ? 0.299 1.022 -6.049 1.00 95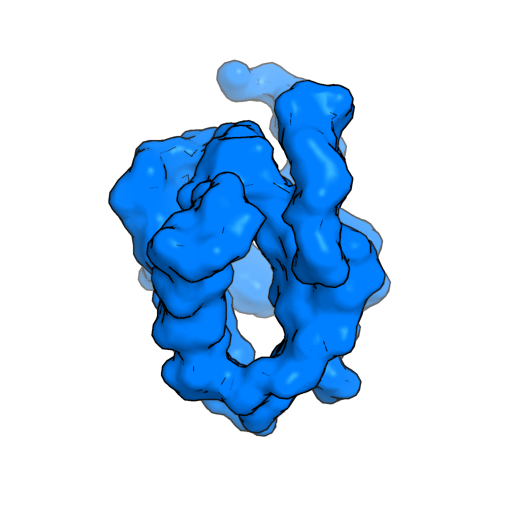.56 92 PHE A CA 1
ATOM 718 C C . PHE A 1 92 ? 0.443 0.634 -7.518 1.00 95.56 92 PHE A C 1
ATOM 720 O O . PHE A 1 92 ? 1.376 -0.089 -7.864 1.00 95.56 92 PHE A O 1
ATOM 727 N N . CYS A 1 93 ? -0.516 1.067 -8.334 1.00 92.81 93 CYS A N 1
ATOM 728 C CA . CYS A 1 93 ? -0.666 0.675 -9.730 1.00 92.81 93 CYS A CA 1
ATOM 729 C C . CYS A 1 93 ? 0.392 1.340 -10.624 1.00 92.81 93 CYS A C 1
ATOM 731 O O . CYS A 1 93 ? 0.839 2.464 -10.362 1.00 92.81 93 CYS A O 1
ATOM 733 N N . ASN A 1 94 ? 0.758 0.677 -11.719 1.00 89.50 94 ASN A N 1
ATOM 734 C CA . ASN A 1 94 ? 1.616 1.246 -12.761 1.00 89.50 94 ASN A CA 1
ATOM 735 C C . ASN A 1 94 ? 1.002 2.474 -13.476 1.00 89.50 94 ASN A C 1
ATOM 737 O O . ASN A 1 94 ? 1.730 3.238 -14.104 1.00 89.50 94 ASN A O 1
ATOM 741 N N . ASP A 1 95 ? -0.304 2.720 -13.340 1.00 90.25 95 ASP A N 1
ATOM 742 C CA . ASP A 1 95 ? -0.973 3.932 -13.842 1.00 90.25 95 ASP A CA 1
ATOM 743 C C . ASP A 1 95 ? -0.877 5.134 -12.875 1.00 90.25 95 ASP A C 1
ATOM 745 O O . ASP A 1 95 ? -1.435 6.203 -13.137 1.00 90.25 95 ASP A O 1
ATOM 749 N N . ARG A 1 96 ? -0.124 4.997 -11.772 1.00 91.81 96 ARG A N 1
ATOM 750 C CA . ARG A 1 96 ? 0.080 6.016 -10.719 1.00 91.81 96 ARG A CA 1
ATOM 751 C C . ARG A 1 96 ? -1.182 6.406 -9.951 1.00 91.81 96 ARG A C 1
ATOM 753 O O . ARG A 1 96 ? -1.236 7.483 -9.354 1.00 91.81 96 ARG A O 1
ATOM 760 N N . ASP A 1 97 ? -2.184 5.545 -9.916 1.00 94.12 97 ASP A N 1
ATOM 761 C CA . ASP A 1 97 ? -3.250 5.569 -8.924 1.00 94.12 97 ASP A CA 1
ATOM 762 C C . ASP A 1 97 ? -3.038 4.481 -7.861 1.00 94.12 97 ASP A C 1
ATOM 764 O O . ASP A 1 97 ? -2.272 3.529 -8.025 1.00 94.12 97 ASP A O 1
ATOM 768 N N . VAL A 1 98 ? -3.665 4.671 -6.702 1.00 95.75 98 VAL A N 1
ATOM 769 C CA . VAL A 1 98 ? -3.595 3.716 -5.597 1.00 95.75 98 VAL A CA 1
ATOM 770 C C . VAL A 1 98 ? -4.971 3.132 -5.371 1.00 95.75 98 VAL A C 1
ATOM 772 O O . VAL A 1 98 ? -5.900 3.862 -5.028 1.00 95.75 98 VAL A O 1
ATOM 775 N N . HIS A 1 99 ? -5.081 1.820 -5.537 1.00 96.06 99 HIS A N 1
ATOM 776 C CA . HIS A 1 99 ? -6.297 1.060 -5.299 1.00 96.06 99 HIS A CA 1
ATOM 777 C C . HIS A 1 99 ? -6.281 0.484 -3.887 1.00 96.06 99 HIS A C 1
ATOM 779 O O . HIS A 1 99 ? -5.233 0.101 -3.366 1.00 96.06 99 HIS A O 1
ATOM 785 N N . VAL A 1 100 ? -7.450 0.385 -3.269 1.00 97.25 100 VAL A N 1
ATOM 786 C CA . VAL A 1 100 ? -7.649 -0.272 -1.981 1.00 97.25 100 VAL A CA 1
ATOM 787 C C . VAL A 1 100 ? -8.857 -1.172 -2.094 1.00 97.25 100 VAL A C 1
ATOM 789 O O . VAL A 1 100 ? -9.974 -0.702 -2.308 1.00 97.25 100 VAL A O 1
ATOM 792 N N . THR A 1 101 ? -8.632 -2.462 -1.896 1.00 97.00 101 THR A N 1
ATOM 793 C CA . THR A 1 101 ? -9.689 -3.470 -1.861 1.00 97.00 101 THR A CA 1
ATOM 794 C C . THR A 1 101 ? -9.891 -3.971 -0.437 1.00 97.00 101 THR A C 1
ATOM 796 O O . THR A 1 101 ? -8.942 -4.049 0.336 1.00 97.00 101 THR A O 1
ATOM 799 N N . SER A 1 102 ? -11.139 -4.237 -0.066 1.00 96.50 102 SER A N 1
ATOM 800 C CA . SER A 1 102 ? -11.538 -4.774 1.243 1.00 96.50 102 SER A CA 1
ATOM 801 C C . SER A 1 102 ? -12.969 -5.297 1.151 1.00 96.50 102 SER A C 1
ATOM 803 O O . SER A 1 102 ? -13.779 -4.765 0.372 1.00 96.50 102 SER A O 1
ATOM 805 N N . ASP A 1 103 ? -13.305 -6.308 1.945 1.00 95.88 103 ASP A N 1
ATOM 806 C CA . ASP A 1 103 ? -14.682 -6.783 2.092 1.00 95.88 103 ASP A CA 1
ATOM 807 C C . ASP A 1 103 ? -15.476 -5.956 3.117 1.00 95.88 103 ASP A C 1
ATOM 809 O O . ASP A 1 103 ? -16.708 -6.018 3.151 1.00 95.88 103 ASP A O 1
ATOM 813 N N . SER A 1 104 ? -14.803 -5.100 3.891 1.00 95.56 104 SER A N 1
ATOM 814 C CA . SER A 1 104 ? -15.416 -4.201 4.868 1.00 95.56 104 SER A CA 1
ATOM 815 C C . SER A 1 104 ? -15.579 -2.766 4.351 1.00 95.56 104 SER A C 1
ATOM 817 O O . SER A 1 104 ? -14.610 -2.027 4.157 1.00 95.56 104 SER A O 1
ATOM 819 N N . VAL A 1 105 ? -16.835 -2.313 4.216 1.00 93.62 105 VAL A N 1
ATOM 820 C CA . VAL A 1 105 ? -17.158 -0.905 3.894 1.00 93.62 105 VAL A CA 1
ATOM 821 C C . VAL A 1 105 ? -16.566 0.038 4.940 1.00 93.62 105 VAL A C 1
ATOM 823 O O . VAL A 1 105 ? -16.023 1.081 4.593 1.00 93.62 105 VAL A O 1
ATOM 826 N N . GLU A 1 106 ? -16.638 -0.333 6.219 1.00 94.50 106 GLU A N 1
ATOM 827 C CA . GLU A 1 106 ? -16.150 0.494 7.325 1.00 94.50 106 GLU A CA 1
ATOM 828 C C . GLU A 1 106 ? -14.634 0.714 7.242 1.00 94.50 106 GLU A C 1
ATOM 830 O O . GLU A 1 106 ? -14.137 1.811 7.520 1.00 94.50 106 GLU A O 1
ATOM 835 N N . VAL A 1 107 ? -13.889 -0.312 6.809 1.00 94.88 107 VAL A N 1
ATOM 836 C CA . VAL A 1 107 ? -12.448 -0.196 6.566 1.00 94.88 107 VAL A CA 1
ATOM 837 C C . VAL A 1 107 ? -12.184 0.774 5.419 1.00 94.88 107 VAL A C 1
ATOM 839 O O . VAL A 1 107 ? -11.401 1.710 5.603 1.00 94.88 107 VAL A O 1
ATOM 842 N N . LEU A 1 108 ? -12.870 0.616 4.282 1.00 95.06 108 LEU A N 1
ATOM 843 C CA . LEU A 1 108 ? -12.716 1.505 3.123 1.00 95.06 108 LEU A CA 1
ATOM 844 C C . LEU A 1 108 ? -13.088 2.956 3.448 1.00 95.06 108 LEU A C 1
ATOM 846 O O . LEU A 1 108 ? -12.341 3.875 3.111 1.00 95.06 108 LEU A O 1
ATOM 850 N N . ASP A 1 109 ? -14.195 3.179 4.154 1.00 93.94 109 ASP A N 1
ATOM 851 C CA . ASP A 1 109 ? -14.644 4.513 4.554 1.00 93.94 109 ASP A CA 1
ATOM 852 C C . ASP A 1 109 ? -13.640 5.191 5.489 1.00 93.94 109 ASP A C 1
ATOM 854 O O . ASP A 1 109 ? -13.356 6.385 5.342 1.00 93.94 109 ASP A O 1
ATOM 858 N N . SER A 1 110 ? -13.058 4.433 6.419 1.00 94.06 110 SER A N 1
ATOM 859 C CA . SER A 1 110 ? -12.038 4.948 7.327 1.00 94.06 110 SER A CA 1
ATOM 860 C C . SER A 1 110 ? -10.720 5.265 6.607 1.00 94.06 110 SER A C 1
ATOM 862 O O . SER A 1 110 ? -10.129 6.316 6.863 1.00 94.06 110 SER A O 1
ATOM 864 N N . ILE A 1 111 ? -10.286 4.421 5.662 1.00 95.00 111 ILE A N 1
ATOM 865 C CA . ILE A 1 111 ? -9.113 4.691 4.811 1.00 95.00 111 ILE A CA 1
ATOM 866 C C . ILE A 1 111 ? -9.353 5.954 3.976 1.00 95.00 111 ILE A C 1
ATOM 868 O O . ILE A 1 111 ? -8.525 6.866 3.980 1.00 95.00 111 ILE A O 1
ATOM 872 N N . ARG A 1 112 ? -10.524 6.066 3.337 1.00 93.75 112 ARG A N 1
ATOM 873 C CA . ARG A 1 112 ? -10.920 7.242 2.551 1.00 93.75 112 ARG A CA 1
ATOM 874 C C . ARG A 1 112 ? -10.928 8.517 3.394 1.00 93.75 112 ARG A C 1
ATOM 876 O O . ARG A 1 112 ? -10.450 9.555 2.939 1.00 93.75 112 ARG A O 1
ATOM 883 N N . ALA A 1 113 ? -11.455 8.458 4.618 1.00 92.75 113 ALA A N 1
ATOM 884 C CA . ALA A 1 113 ? -11.447 9.592 5.539 1.00 92.75 113 ALA A CA 1
ATOM 885 C C . ALA A 1 113 ? -10.016 10.010 5.917 1.00 92.75 113 ALA A C 1
ATOM 887 O O . ALA A 1 113 ? -9.711 11.205 5.917 1.00 92.75 113 ALA A O 1
ATOM 888 N N . HIS A 1 114 ? -9.130 9.042 6.176 1.00 93.88 114 HIS A N 1
ATOM 889 C CA . HIS A 1 114 ? -7.725 9.314 6.479 1.00 93.88 114 HIS A CA 1
ATOM 890 C C . HIS A 1 114 ? -7.000 9.953 5.287 1.00 93.88 114 HIS A C 1
ATOM 892 O O . HIS A 1 114 ? -6.339 10.977 5.445 1.00 93.88 114 HIS A O 1
ATOM 898 N N . TRP A 1 115 ? -7.169 9.407 4.082 1.00 93.50 115 TRP A N 1
ATOM 899 C CA . TRP A 1 115 ? -6.614 9.983 2.855 1.00 93.50 115 TRP A CA 1
ATOM 900 C C . TRP A 1 115 ? -7.077 11.421 2.635 1.00 93.50 115 TRP A C 1
ATOM 902 O O . TRP A 1 115 ? -6.246 12.303 2.409 1.00 93.50 115 TRP A O 1
ATOM 912 N N . ARG A 1 116 ? -8.376 11.690 2.814 1.00 92.56 116 ARG A N 1
ATOM 913 C CA . ARG A 1 116 ? -8.939 13.038 2.664 1.00 92.56 116 ARG A CA 1
ATOM 914 C C . ARG A 1 116 ? -8.319 14.031 3.639 1.00 92.56 116 ARG A C 1
ATOM 916 O O . ARG A 1 116 ? -8.019 15.157 3.250 1.00 92.56 116 ARG A O 1
ATOM 923 N N . ALA A 1 117 ? -8.074 13.613 4.881 1.00 92.62 117 ALA A N 1
ATOM 924 C CA . ALA A 1 117 ? -7.392 14.437 5.878 1.00 92.62 117 ALA A CA 1
ATOM 925 C C . ALA A 1 117 ? -5.930 14.761 5.504 1.00 92.62 117 ALA A C 1
ATOM 927 O O . ALA A 1 117 ? -5.375 15.736 6.006 1.00 92.62 117 ALA A O 1
ATOM 928 N N . LYS A 1 118 ? -5.314 13.972 4.616 1.00 92.94 118 LYS A N 1
ATOM 929 C CA . LYS A 1 118 ? -3.954 14.174 4.088 1.00 92.94 118 LYS A CA 1
ATOM 930 C C . LYS A 1 118 ? -3.929 14.805 2.688 1.00 92.94 118 LYS A C 1
ATOM 932 O O . LYS A 1 118 ? -2.855 14.949 2.119 1.00 9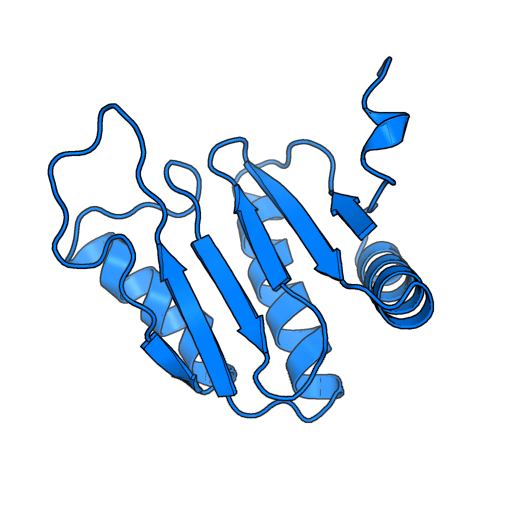2.94 118 LYS A O 1
ATOM 937 N N . GLY A 1 119 ? -5.085 15.203 2.149 1.00 90.50 119 GLY A N 1
ATOM 938 C CA . GLY A 1 119 ? -5.197 15.857 0.840 1.00 90.50 119 GLY A CA 1
ATOM 939 C C . GLY A 1 119 ? -5.367 14.911 -0.353 1.00 90.50 119 GLY A C 1
ATOM 940 O O . GLY A 1 119 ? -5.324 15.373 -1.491 1.00 90.50 119 GLY A O 1
ATOM 941 N N . PHE A 1 120 ? -5.600 13.618 -0.118 1.00 89.69 120 PHE A N 1
ATOM 942 C CA . PHE A 1 120 ? -5.865 12.625 -1.163 1.00 89.69 120 PHE A CA 1
ATOM 943 C C . PHE A 1 120 ? -7.348 12.250 -1.194 1.00 89.69 120 PHE A C 1
ATOM 945 O O . PHE A 1 120 ? -7.972 12.063 -0.154 1.00 89.69 120 PHE A O 1
ATOM 952 N N . ASN A 1 121 ? -7.926 12.101 -2.383 1.00 86.44 121 ASN A N 1
ATOM 953 C CA . ASN A 1 121 ? -9.303 11.628 -2.531 1.00 86.44 121 ASN A CA 1
ATOM 954 C C . ASN A 1 121 ? -9.300 10.172 -3.003 1.00 86.44 121 ASN A C 1
ATOM 956 O O . ASN A 1 121 ? -8.589 9.845 -3.948 1.00 86.44 121 ASN A O 1
ATOM 960 N N . GLY A 1 122 ? -10.109 9.332 -2.354 1.00 82.12 122 GLY A N 1
ATOM 961 C CA . GLY A 1 122 ? -10.430 7.980 -2.807 1.00 82.12 122 GLY A CA 1
ATOM 962 C C . GLY A 1 122 ? -11.873 7.926 -3.300 1.00 82.12 122 GLY A C 1
ATOM 963 O O . GLY A 1 122 ? -12.784 8.359 -2.587 1.00 82.12 122 GLY A O 1
ATOM 964 N N . TYR A 1 123 ? -12.079 7.409 -4.503 1.00 84.06 123 TYR A N 1
ATOM 965 C CA . TYR A 1 123 ? -13.378 7.268 -5.153 1.00 84.06 123 TYR A CA 1
ATOM 966 C C . TYR A 1 123 ? -13.740 5.786 -5.245 1.00 84.06 123 TYR A C 1
ATOM 968 O O . TYR A 1 123 ? -12.840 4.974 -5.407 1.00 84.06 123 TYR A O 1
ATOM 976 N N . PRO A 1 124 ? -15.017 5.407 -5.131 1.00 79.50 124 PRO A N 1
ATOM 977 C CA . PRO A 1 124 ? -15.493 4.100 -5.576 1.00 79.50 124 PRO A CA 1
ATOM 978 C C . PRO A 1 124 ? -15.112 3.817 -7.041 1.00 79.50 124 PRO A C 1
ATOM 980 O O . PRO A 1 124 ? -15.168 4.727 -7.872 1.00 79.50 124 PRO A O 1
ATOM 983 N N . ASP A 1 125 ? -14.746 2.573 -7.361 1.00 66.31 125 ASP A N 1
ATOM 984 C CA . ASP A 1 125 ? -14.318 2.172 -8.717 1.00 66.31 125 ASP A CA 1
ATOM 985 C C . ASP A 1 125 ? -15.394 2.401 -9.798 1.00 66.31 125 ASP A C 1
ATOM 987 O O . ASP A 1 125 ? -15.113 2.796 -10.931 1.00 66.31 125 ASP A O 1
ATOM 991 N N . ASP A 1 126 ? -16.668 2.314 -9.423 1.00 57.84 126 ASP A N 1
ATOM 992 C CA . ASP A 1 126 ? -17.802 2.577 -10.309 1.00 57.84 126 ASP A CA 1
ATOM 993 C C . ASP A 1 126 ? -17.969 4.060 -10.706 1.00 57.84 126 ASP A C 1
ATOM 995 O O . ASP A 1 126 ? -18.723 4.362 -11.638 1.00 57.84 126 ASP A O 1
ATOM 999 N N . LEU A 1 127 ? -17.227 4.984 -10.078 1.00 53.69 127 LEU A N 1
ATOM 1000 C CA . LEU A 1 127 ? -17.225 6.415 -10.405 1.00 53.69 127 LEU A CA 1
ATOM 1001 C C . LEU A 1 127 ? -16.118 6.844 -11.385 1.00 53.69 127 LEU A C 1
ATOM 1003 O O . LEU A 1 127 ? -16.096 8.012 -11.770 1.00 53.69 127 LEU A O 1
ATOM 1007 N N . LYS A 1 128 ? -15.268 5.930 -11.890 1.00 46.12 128 LYS A N 1
ATOM 1008 C CA . LYS A 1 128 ? -14.295 6.239 -12.968 1.00 46.12 128 LYS A CA 1
ATOM 1009 C C . LYS A 1 128 ? -14.949 6.602 -14.319 1.00 46.12 128 LYS A C 1
ATOM 1011 O O . LYS A 1 128 ? -14.257 6.944 -15.276 1.00 46.12 128 LYS A O 1
ATOM 1016 N N . LYS A 1 129 ? -16.284 6.581 -14.433 1.00 39.47 129 LYS A N 1
ATOM 1017 C CA . LYS A 1 129 ? -17.004 7.066 -15.621 1.00 39.47 129 LYS A CA 1
ATOM 1018 C C . LYS A 1 129 ? -17.204 8.588 -15.550 1.00 39.47 129 LYS A C 1
ATOM 1020 O O . LYS A 1 129 ? -18.215 9.045 -15.024 1.00 39.47 129 LYS A O 1
ATOM 1025 N N . ASN A 1 130 ? -16.304 9.330 -16.204 1.00 35.94 130 ASN A N 1
ATOM 1026 C CA . ASN A 1 130 ? -16.411 10.748 -16.613 1.00 35.94 130 ASN A CA 1
ATOM 1027 C C . ASN A 1 130 ? -15.805 11.805 -15.665 1.00 35.94 130 ASN A C 1
ATOM 1029 O O . ASN A 1 130 ? -16.537 12.613 -15.088 1.00 35.94 130 ASN A O 1
ATOM 1033 N N . ALA A 1 131 ? -14.475 11.882 -15.608 1.00 37.62 131 ALA A N 1
ATOM 1034 C CA . ALA A 1 131 ? -13.772 13.135 -15.323 1.00 37.62 131 ALA A CA 1
ATOM 1035 C C . ALA A 1 131 ? -12.835 13.469 -16.488 1.00 37.62 131 ALA A C 1
ATOM 1037 O O . ALA A 1 131 ? -12.152 12.532 -16.958 1.00 37.62 131 ALA A O 1
#

pLDDT: mean 87.96, std 13.36, range [35.94, 97.88]

Foldseek 3Di:
DKKKFDQDDPVVLLVVLVLVLVVCVVVVQQKKWKAWDDDPPDDDFPGHPPTDIDTSVCVVVVQVVCVVPGVDDQLQIWMWIGGPPDQWIWISHVSRMIMIDGPDPVSVVVSQVSCVVVVTHIGDPVPPPDD

Nearest PDB structures (foldseek):
  8bdb-assembly1_B  TM=4.203E-01  e=3.172E+00  Griffithsia monilis
  1rbl-assembly1_M  TM=3.353E-01  e=2.984E+00  Synechococcus elongatus PCC 6301
  4f0h-assembly1_B  TM=4.217E-01  e=7.897E+00  Galdieria sulphuraria
  5nv3-assembly1_I  TM=3.278E-01  e=4.299E+00  Cereibacter sphaeroides

Secondary structure (DSSP, 8-state):
-EEEPPPPPHHHHHHHHHHHHHHHHHTT--EEEEEE---TTS---TTBTPPEEEEGGGHHHHHHHHHHHT---BTTB-EEEEETTSS-EEEE-TTS-EEEE-S-HHHHHHHHHHHHHTT---EEGGG-S--

Sequence (131 aa):
MEILTNILSEEQFRQVLGVVMSLLTERGISDVAVSFGFTPDAPQQDDVGVGYTVPIGDVPSFIAERERTKGFRLDLFDCWIEPLTLDARFCFCNDRDVHVTSDSVEVLDSIRAHWRAKGFNGYPDDLKKNA

Radius of gyration: 14.16 Å; Cα contacts (8 Å, |Δi|>4): 224; chains: 1; bounding box: 37×29×37 Å

Mean predicted aligned error: 5.1 Å